Protein AF-A0A229NUJ9-F1 (afdb_monomer)

Organism: NCBI:txid1619309

Nearest PDB structures (foldseek):
  8a40-assembly1_U  TM=3.320E-01  e=8.844E+00  Homo sapiens

Solvent-accessible surface area (backbone atoms only — not comparable to full-atom values): 6313 Å² total; per-residue (Å²): 135,87,76,79,80,82,76,55,68,68,59,55,53,53,50,51,52,51,52,54,55,53,72,74,47,79,64,95,76,70,68,78,71,66,74,67,56,78,74,64,99,76,83,60,66,74,53,45,72,87,54,64,67,76,43,76,48,92,59,48,64,28,33,34,32,68,53,64,79,91,83,50,83,47,78,47,77,44,60,59,87,77,40,90,86,83,53,86,87,86,84,90,132

pLDDT: mean 82.12, std 14.01, range [42.88, 96.69]

Mean predicted aligned error: 13.71 Å

Secondary structure (DSSP, 8-state):
--------HHHHHHHHHHHHHHHTSPPTT-----------SSS-GGGGTTSPEEEE-SSSEEEEEEEE-SS-EEEEEEESS--TTT-------

Foldseek 3Di:
DDDDDPDDPVVVVVVVVVVVVVVVDDPPPPPPPVVQQPDDPPPDCVSCPPWDFPDADPDQQGTWTWDDPVPDIDIDTDGHPDDPVPDDDDDDD

Structure (mmCIF, N/CA/C/O backbone):
data_AF-A0A229NUJ9-F1
#
_entry.id   AF-A0A229NUJ9-F1
#
loop_
_atom_site.group_PDB
_atom_site.id
_atom_site.type_symbol
_atom_site.label_atom_id
_atom_site.label_alt_id
_atom_site.label_comp_id
_atom_site.label_asym_id
_atom_site.label_entity_id
_atom_site.label_seq_id
_atom_site.pdbx_PDB_ins_code
_atom_site.Cartn_x
_atom_site.Cartn_y
_atom_site.Cartn_z
_atom_site.occupancy
_atom_site.B_iso_or_equiv
_atom_site.auth_seq_id
_atom_site.auth_comp_id
_atom_site.auth_asym_id
_atom_site.auth_atom_id
_atom_site.pdbx_PDB_model_num
ATOM 1 N N . MET A 1 1 ? -45.199 25.341 45.260 1.00 42.88 1 MET A N 1
ATOM 2 C CA . MET A 1 1 ? -44.059 26.233 45.563 1.00 42.88 1 MET A CA 1
ATOM 3 C C . MET A 1 1 ? -43.229 26.359 44.289 1.00 42.88 1 MET A C 1
ATOM 5 O O . MET A 1 1 ? -42.375 25.520 44.051 1.00 42.88 1 MET A O 1
ATOM 9 N N . ASN A 1 2 ? -43.532 27.333 43.424 1.00 46.72 2 ASN A N 1
ATOM 10 C CA . ASN A 1 2 ? -42.772 27.553 42.187 1.00 46.72 2 ASN A CA 1
ATOM 11 C C . ASN A 1 2 ? -41.646 28.544 42.478 1.00 46.72 2 ASN A C 1
ATOM 13 O O . ASN A 1 2 ? -41.857 29.754 42.462 1.00 46.72 2 ASN A O 1
ATOM 17 N N . GLY A 1 3 ? -40.459 28.030 42.796 1.00 52.53 3 GLY A N 1
ATOM 18 C CA . GLY A 1 3 ? -39.264 28.860 42.884 1.00 52.53 3 GLY A CA 1
ATOM 19 C C . GLY A 1 3 ? -38.875 29.337 41.487 1.00 52.53 3 GLY A C 1
ATOM 20 O O . GLY A 1 3 ? -38.447 28.532 40.664 1.00 52.53 3 GLY A O 1
ATOM 21 N N . SER A 1 4 ? -39.024 30.632 41.200 1.00 59.81 4 SER A N 1
ATOM 22 C CA . SER A 1 4 ? -38.415 31.234 40.011 1.00 59.81 4 SER A CA 1
ATOM 23 C C . SER A 1 4 ? -36.900 31.073 40.100 1.00 59.81 4 SER A C 1
ATOM 25 O O . SER A 1 4 ? -36.247 31.721 40.919 1.00 59.81 4 SER A O 1
ATOM 27 N N . VAL A 1 5 ? -36.334 30.221 39.247 1.00 68.56 5 VAL A N 1
ATOM 28 C CA . VAL A 1 5 ? -34.884 30.111 39.078 1.00 68.56 5 VAL A CA 1
ATOM 29 C C . VAL A 1 5 ? -34.384 31.435 38.497 1.00 68.56 5 VAL A C 1
ATOM 31 O O . VAL A 1 5 ? -34.634 31.755 37.336 1.00 68.56 5 VAL A O 1
ATOM 34 N N . LYS A 1 6 ? -33.698 32.243 39.311 1.00 70.94 6 LYS A N 1
ATOM 35 C CA . LYS A 1 6 ? -33.012 33.453 38.840 1.00 70.94 6 LYS A CA 1
ATOM 36 C C . LYS A 1 6 ? -31.717 33.033 38.149 1.00 70.94 6 LYS A C 1
ATOM 38 O O . LYS A 1 6 ? -30.686 32.878 38.796 1.00 70.94 6 LYS A O 1
ATOM 43 N N . VAL A 1 7 ? -31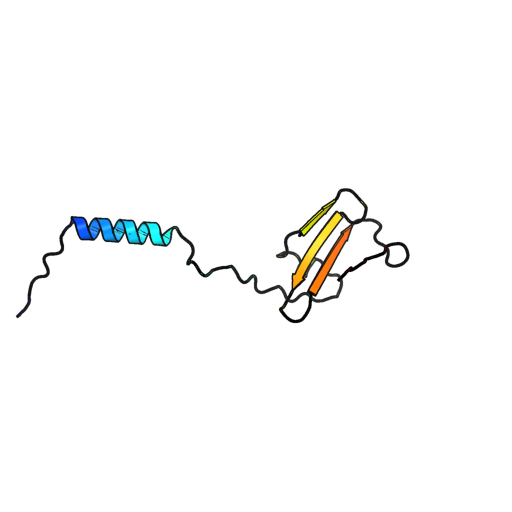.775 32.812 36.839 1.00 69.88 7 VAL A N 1
ATOM 44 C CA . VAL A 1 7 ? -30.590 32.449 36.053 1.00 69.88 7 VAL A CA 1
ATOM 45 C C . VAL A 1 7 ? -29.720 33.694 35.861 1.00 69.88 7 VAL A C 1
ATOM 47 O O . VAL A 1 7 ? -30.165 34.701 35.310 1.00 69.88 7 VAL A O 1
ATOM 50 N N . ASN A 1 8 ? -28.479 33.654 36.344 1.00 82.00 8 ASN A N 1
ATOM 51 C CA . ASN A 1 8 ? -27.536 34.757 36.183 1.00 82.00 8 ASN A CA 1
ATOM 52 C C . ASN A 1 8 ? -27.095 34.849 34.711 1.00 82.00 8 ASN A C 1
ATOM 54 O O . ASN A 1 8 ? -26.574 33.882 34.156 1.00 82.00 8 ASN A O 1
ATOM 58 N N . LYS A 1 9 ? -27.268 36.025 34.091 1.00 78.06 9 LYS A N 1
ATOM 59 C CA . LYS A 1 9 ? -26.897 36.283 32.688 1.00 78.06 9 LYS A CA 1
ATOM 60 C C . LYS A 1 9 ? -25.448 35.893 32.381 1.00 78.06 9 LYS A C 1
ATOM 62 O O . LYS A 1 9 ? -25.182 35.379 31.301 1.00 78.06 9 LYS A O 1
ATOM 67 N N . LEU A 1 10 ? -24.534 36.066 33.338 1.00 79.06 10 LEU A N 1
ATOM 68 C CA . LEU A 1 10 ? -23.130 35.683 33.175 1.00 79.06 10 LEU A CA 1
ATOM 69 C C . LEU A 1 10 ? -22.948 34.161 33.031 1.00 79.06 10 LEU A C 1
ATOM 71 O O . LEU A 1 10 ? -22.153 33.717 32.209 1.00 79.06 10 LEU A O 1
ATOM 75 N N . PHE A 1 11 ? -23.724 33.361 33.768 1.00 81.62 11 PHE A N 1
ATOM 76 C CA . PHE A 1 11 ? -23.695 31.899 33.654 1.00 81.62 11 PHE A CA 1
ATOM 77 C C . PHE A 1 11 ? -24.246 31.419 32.309 1.00 81.62 11 PHE A C 1
ATOM 79 O O . PHE A 1 11 ? -23.720 30.465 31.743 1.00 81.62 11 PHE A O 1
ATOM 86 N N . ILE A 1 12 ? -25.263 32.101 31.773 1.00 84.69 12 ILE A N 1
ATOM 87 C CA . ILE A 1 12 ? -25.818 31.786 30.449 1.00 84.69 12 ILE A CA 1
ATOM 88 C C . ILE A 1 12 ? -24.763 32.027 29.365 1.00 84.69 12 ILE A C 1
ATOM 90 O O . ILE A 1 12 ? -24.537 31.161 28.526 1.00 84.69 12 ILE A O 1
ATOM 94 N N . VAL A 1 13 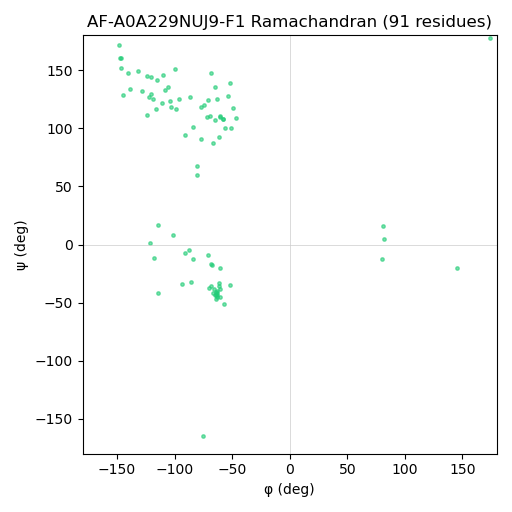? -24.080 33.174 29.403 1.00 86.31 13 VAL A N 1
ATOM 95 C CA . VAL A 1 13 ? -23.042 33.509 28.414 1.00 86.31 13 VAL A CA 1
ATOM 96 C C . VAL A 1 13 ? -21.870 32.531 28.486 1.00 86.31 13 VAL A C 1
ATOM 98 O O . VAL A 1 13 ? -21.418 32.047 27.451 1.00 86.31 13 VAL A O 1
ATOM 101 N N . LEU A 1 14 ? -21.414 32.180 29.690 1.00 86.81 14 LEU A N 1
ATOM 102 C CA . LEU A 1 14 ? -20.318 31.227 29.865 1.00 86.81 14 LEU A CA 1
ATOM 103 C C . LEU A 1 14 ? -20.681 29.832 29.333 1.00 86.81 14 LEU A C 1
ATOM 105 O O . LEU A 1 14 ? -19.866 29.192 28.672 1.00 86.81 14 LEU A O 1
ATOM 109 N N . PHE A 1 15 ? -21.919 29.386 29.568 1.00 88.38 15 PHE A N 1
ATOM 110 C CA . PHE A 1 15 ? -22.419 28.114 29.051 1.00 88.38 15 PHE A CA 1
ATOM 111 C C . PHE A 1 15 ? -22.492 28.100 27.517 1.00 88.38 15 PHE A C 1
ATOM 113 O O . PHE A 1 15 ? -22.096 27.118 26.895 1.00 88.38 15 PHE A O 1
ATOM 120 N N . LEU A 1 16 ? -22.935 29.199 26.897 1.00 89.62 16 LEU A N 1
ATOM 121 C CA . LEU A 1 16 ? -22.995 29.320 25.437 1.00 89.62 16 LEU A CA 1
ATOM 122 C C . LEU A 1 16 ? -21.603 29.325 24.793 1.00 89.62 16 LEU A C 1
ATOM 124 O O . LEU A 1 16 ? -21.402 28.655 23.783 1.00 89.62 16 LEU A O 1
ATOM 128 N N . ILE A 1 17 ? -20.633 30.026 25.389 1.00 88.44 17 ILE A N 1
ATOM 129 C CA . ILE A 1 17 ? -19.242 30.018 24.910 1.00 88.44 17 ILE A CA 1
ATOM 130 C C . ILE A 1 17 ? -18.659 28.609 25.028 1.00 88.44 17 ILE A C 1
ATOM 132 O O . ILE A 1 17 ? -18.065 28.11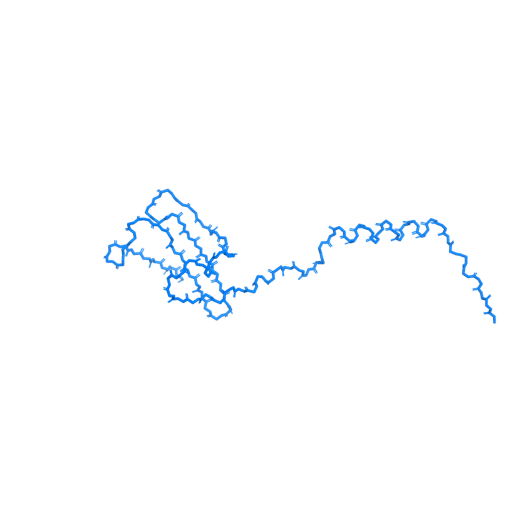8 24.073 1.00 88.44 17 ILE A O 1
ATOM 136 N N . LEU A 1 18 ? -18.868 27.931 26.159 1.00 86.69 18 LEU A N 1
ATOM 137 C CA . LEU A 1 18 ? -18.390 26.565 26.351 1.00 86.69 18 LEU A CA 1
ATOM 138 C C . LEU A 1 18 ? -19.003 25.602 25.323 1.00 86.69 18 LEU A C 1
ATOM 140 O O . LEU A 1 18 ? -18.277 24.824 24.714 1.00 86.69 18 LEU A O 1
ATOM 144 N N . ALA A 1 19 ? -20.312 25.690 25.078 1.00 84.69 19 ALA A N 1
ATOM 145 C CA . ALA A 1 19 ? -20.994 24.868 24.080 1.00 84.69 19 ALA A CA 1
ATOM 146 C C . ALA A 1 19 ? -20.484 25.135 22.651 1.00 84.69 19 ALA A C 1
ATOM 148 O O . ALA A 1 19 ? -20.252 24.193 21.895 1.00 84.69 19 ALA A O 1
ATOM 149 N N . MET A 1 20 ? -20.248 26.404 22.297 1.00 87.31 20 MET A N 1
ATOM 150 C CA . MET A 1 20 ? -19.684 26.781 20.998 1.00 87.31 20 MET A CA 1
ATOM 151 C C . MET A 1 20 ? -18.257 26.249 20.836 1.00 87.31 20 MET A C 1
ATOM 153 O O . MET A 1 20 ? -17.927 25.680 19.802 1.00 87.31 20 MET A O 1
ATOM 157 N N . VAL A 1 21 ? -17.425 26.359 21.871 1.00 81.94 21 VAL A N 1
ATOM 158 C CA . VAL A 1 21 ? -16.048 25.851 21.859 1.00 81.94 21 VAL A CA 1
ATOM 159 C C . VAL A 1 21 ? -16.035 24.326 21.727 1.00 81.94 21 VAL A C 1
ATOM 161 O O . VAL A 1 21 ? -15.304 23.804 20.896 1.00 81.94 21 VAL A O 1
ATOM 164 N N . VAL A 1 22 ? -16.900 23.609 22.452 1.00 76.56 22 VAL A N 1
ATOM 165 C CA . VAL A 1 22 ? -17.035 22.145 22.334 1.00 76.56 22 VAL A CA 1
ATOM 166 C C . VAL A 1 22 ? -17.481 21.723 20.929 1.00 76.56 22 VAL A C 1
ATOM 168 O O . VAL A 1 22 ? -16.979 20.726 20.426 1.00 76.56 22 VAL A O 1
ATOM 171 N N . SER A 1 23 ? -18.345 22.493 20.253 1.00 72.94 23 SER A N 1
ATOM 172 C CA . SER A 1 23 ? -18.751 22.191 18.867 1.00 72.94 23 SER A CA 1
ATOM 173 C C . SER A 1 23 ? -17.646 22.367 17.818 1.00 72.94 23 SER A C 1
ATOM 175 O O . SER A 1 23 ? -17.777 21.845 16.714 1.00 72.94 23 SER A O 1
ATOM 177 N N . LEU A 1 24 ? -16.562 23.081 18.146 1.00 75.50 24 LEU A N 1
ATOM 178 C CA . LEU A 1 24 ? -15.408 23.249 17.256 1.00 75.50 24 LEU A CA 1
ATOM 179 C C . LEU A 1 24 ? -14.418 22.082 17.343 1.00 75.50 24 LEU A C 1
ATOM 181 O O . LEU A 1 24 ? -13.536 21.966 16.493 1.00 75.50 24 LEU A O 1
ATOM 185 N N . PHE A 1 25 ? -14.550 21.218 18.349 1.00 71.88 25 PHE A N 1
ATOM 186 C CA . PHE A 1 25 ? -13.717 20.036 18.494 1.00 71.88 25 PHE A CA 1
ATOM 187 C C . PHE A 1 25 ? -14.511 18.802 18.078 1.00 71.88 25 PHE A C 1
ATOM 189 O O . PHE A 1 25 ? -15.568 18.507 18.635 1.00 71.88 25 PHE A O 1
ATOM 196 N N . SER A 1 26 ? -13.988 18.050 17.108 1.00 65.94 26 SER A N 1
ATOM 197 C CA . SER A 1 26 ? -14.488 16.705 16.822 1.00 65.94 26 SER A CA 1
ATOM 198 C C . SER A 1 26 ? -14.507 15.887 18.122 1.00 65.94 26 SER A C 1
ATOM 200 O O . SER A 1 26 ? -13.565 16.006 18.914 1.00 65.94 26 SER A O 1
ATOM 202 N N . PRO A 1 27 ? -15.546 15.068 18.376 1.00 70.81 27 PRO A N 1
ATOM 203 C CA . PRO A 1 27 ? -15.631 14.288 19.604 1.00 70.81 27 PRO A CA 1
ATOM 204 C C . PRO A 1 27 ? -14.354 13.464 19.778 1.00 70.81 27 PRO A C 1
ATOM 206 O O . PRO A 1 27 ? -13.937 12.750 18.864 1.00 70.81 27 PRO A O 1
ATOM 209 N N . ILE A 1 28 ? -13.729 13.593 20.951 1.00 59.38 28 ILE A N 1
ATOM 210 C CA . ILE A 1 28 ? -12.540 12.839 21.365 1.00 59.38 28 ILE A CA 1
ATOM 211 C C . ILE A 1 28 ? -12.948 11.359 21.385 1.00 59.38 28 ILE A C 1
ATOM 213 O O . ILE A 1 28 ? -13.553 10.887 22.340 1.00 59.38 28 ILE A O 1
ATOM 217 N N . GLY A 1 29 ? -12.734 10.658 20.273 1.00 54.81 29 GLY A N 1
ATOM 218 C CA . GLY A 1 29 ? -13.279 9.316 20.039 1.00 54.81 29 GLY A CA 1
ATOM 219 C C . GLY A 1 29 ? -13.652 9.041 18.583 1.00 54.81 29 GLY A C 1
ATOM 220 O O . GLY A 1 29 ? -13.653 7.886 18.171 1.00 54.81 29 GLY A O 1
ATOM 221 N N . ALA A 1 30 ? -13.857 10.077 17.766 1.00 54.31 30 ALA A N 1
ATOM 222 C CA . ALA A 1 30 ? -13.865 9.958 16.312 1.00 54.31 30 ALA A CA 1
ATOM 223 C C . ALA A 1 30 ? -12.423 9.938 15.784 1.00 54.31 30 ALA A C 1
ATOM 225 O O . ALA A 1 30 ? -12.020 10.769 14.972 1.00 54.31 30 ALA A O 1
ATOM 226 N N . LEU A 1 31 ? -11.629 8.957 16.224 1.00 52.31 31 LEU A N 1
ATOM 227 C CA . LEU A 1 31 ? -10.692 8.397 15.264 1.00 52.31 31 LEU A CA 1
ATOM 228 C C . LEU A 1 31 ? -11.605 7.849 14.186 1.00 52.31 31 LEU A C 1
ATOM 230 O O . LEU A 1 31 ? -12.396 6.949 14.462 1.00 52.31 31 LEU A O 1
ATOM 234 N N . TYR A 1 32 ? -11.592 8.469 13.013 1.00 50.44 32 TYR A N 1
ATOM 235 C CA . TYR A 1 32 ? -12.213 7.900 11.835 1.00 50.44 32 TYR A CA 1
ATOM 236 C C . TYR A 1 32 ? -11.649 6.485 11.764 1.00 50.44 32 TYR A C 1
ATOM 238 O O . TYR A 1 32 ? -10.500 6.282 11.371 1.00 50.44 32 TYR A O 1
ATOM 246 N N . LYS A 1 33 ? -12.420 5.496 12.223 1.00 52.34 33 LYS A N 1
ATOM 247 C CA . LYS A 1 33 ? -12.234 4.140 11.766 1.00 52.34 33 LYS A CA 1
ATOM 248 C C . LYS A 1 33 ? -12.641 4.287 10.320 1.00 52.34 33 LYS A C 1
ATOM 250 O O . LYS A 1 33 ? -13.825 4.221 10.012 1.00 52.34 33 LYS A O 1
ATOM 255 N N . ALA A 1 34 ? -11.673 4.653 9.475 1.00 53.31 34 ALA A N 1
ATOM 256 C CA . ALA A 1 34 ? -11.776 4.393 8.063 1.00 53.31 34 ALA A CA 1
ATOM 257 C C . ALA A 1 34 ? -12.218 2.942 8.046 1.00 53.31 34 ALA A C 1
ATOM 259 O O . ALA A 1 34 ? -11.510 2.076 8.570 1.00 53.31 34 ALA A O 1
ATOM 260 N N . GLU A 1 35 ? -13.474 2.726 7.672 1.00 50.69 35 GLU A N 1
ATOM 261 C CA . GLU A 1 35 ? -13.992 1.399 7.441 1.00 50.69 35 GLU A CA 1
ATOM 262 C C . GLU A 1 35 ? -13.027 0.877 6.399 1.00 50.69 35 GLU A C 1
ATOM 264 O O . GLU A 1 35 ? -12.991 1.416 5.293 1.00 50.69 35 GLU A O 1
ATOM 269 N N . ALA A 1 36 ? -12.064 0.064 6.852 1.00 56.34 36 ALA A N 1
ATOM 270 C CA . ALA A 1 36 ? -10.913 -0.282 6.049 1.00 56.34 36 ALA A CA 1
ATOM 271 C C . ALA A 1 36 ? -11.532 -0.899 4.813 1.00 56.34 36 ALA A C 1
ATOM 273 O O . ALA A 1 36 ? -12.181 -1.939 4.937 1.00 56.34 36 ALA A O 1
ATOM 274 N N . ALA A 1 37 ? -11.470 -0.178 3.687 1.00 58.97 37 ALA A N 1
ATOM 275 C CA . ALA A 1 37 ? -12.027 -0.660 2.442 1.00 58.97 37 ALA A CA 1
ATOM 276 C C . ALA A 1 37 ? -11.466 -2.067 2.309 1.00 58.97 37 ALA A C 1
ATOM 278 O O . ALA A 1 37 ? -10.248 -2.233 2.416 1.00 58.97 37 ALA A O 1
ATOM 279 N N . ALA A 1 38 ? -12.355 -3.064 2.298 1.00 79.94 38 ALA A N 1
ATOM 280 C CA . ALA A 1 38 ? -11.937 -4.445 2.437 1.00 79.94 38 ALA A CA 1
ATOM 281 C C . ALA A 1 38 ? -10.961 -4.719 1.296 1.00 79.94 38 ALA A C 1
ATOM 283 O O . ALA A 1 38 ? -11.356 -4.707 0.131 1.00 79.94 38 ALA A O 1
ATOM 284 N N . ILE A 1 39 ? -9.678 -4.851 1.632 1.00 90.69 39 ILE A N 1
ATOM 285 C CA . ILE A 1 39 ? -8.637 -4.961 0.624 1.00 90.69 39 ILE A CA 1
ATOM 286 C C . ILE A 1 39 ? -8.791 -6.336 -0.002 1.00 90.69 39 ILE A C 1
ATOM 288 O O . ILE A 1 39 ? -8.511 -7.354 0.633 1.00 90.69 39 ILE A O 1
ATOM 292 N N . THR A 1 40 ? -9.231 -6.368 -1.256 1.00 90.88 40 THR A N 1
ATOM 293 C CA . THR A 1 40 ? -9.223 -7.600 -2.034 1.00 90.88 40 THR A CA 1
ATOM 294 C C . THR A 1 40 ? -7.854 -7.719 -2.697 1.00 90.88 40 THR A C 1
ATOM 296 O O . THR A 1 40 ? -7.380 -6.796 -3.355 1.00 90.88 40 THR A O 1
ATOM 299 N N . VAL A 1 41 ? -7.170 -8.853 -2.523 1.00 88.12 41 VAL A N 1
ATOM 300 C CA . VAL A 1 41 ? -5.847 -9.083 -3.133 1.00 88.12 41 V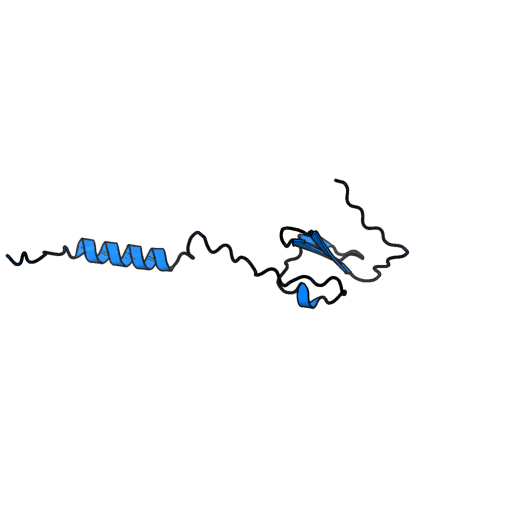AL A CA 1
ATOM 301 C C . VAL A 1 41 ? -6.021 -9.509 -4.597 1.00 88.12 41 VAL A C 1
ATOM 303 O O . VAL A 1 41 ? -5.772 -10.652 -4.965 1.00 88.12 41 VAL A O 1
ATOM 306 N N . ASP A 1 42 ? -6.499 -8.586 -5.432 1.00 87.69 42 ASP A N 1
ATOM 307 C CA . ASP A 1 42 ? -6.741 -8.791 -6.870 1.00 87.69 42 ASP A CA 1
ATOM 308 C C . ASP A 1 42 ? -5.955 -7.817 -7.770 1.00 87.69 42 ASP A C 1
ATOM 310 O O . ASP 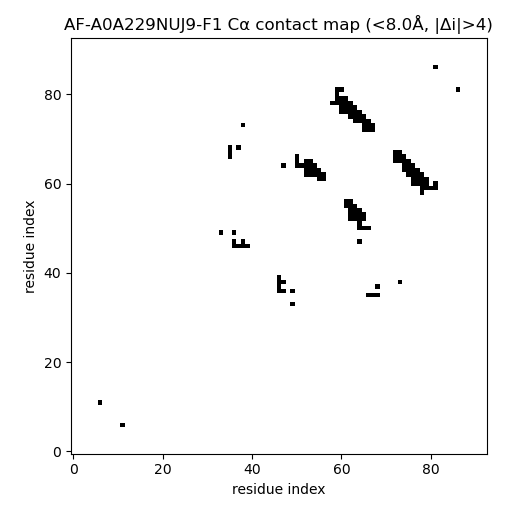A 1 42 ? -6.067 -7.857 -8.996 1.00 87.69 42 ASP A O 1
ATOM 314 N N . GLY A 1 43 ? -5.140 -6.948 -7.164 1.00 80.62 43 GLY A N 1
ATOM 315 C CA . GLY A 1 43 ? -4.321 -5.956 -7.860 1.00 80.62 43 GLY A CA 1
ATOM 316 C C . GLY A 1 43 ? -5.061 -4.674 -8.255 1.00 80.62 43 GLY A C 1
ATOM 317 O O . GLY A 1 43 ? -4.463 -3.818 -8.910 1.00 80.62 43 GLY A O 1
ATOM 318 N N . LYS A 1 44 ? -6.331 -4.488 -7.871 1.00 88.50 44 LYS A N 1
ATOM 319 C CA . LYS A 1 44 ? -7.052 -3.237 -8.135 1.00 88.50 44 LYS A CA 1
ATOM 320 C C . LYS A 1 44 ? -6.625 -2.136 -7.168 1.00 88.50 44 LYS A C 1
ATOM 322 O O . LYS A 1 44 ? -6.869 -2.189 -5.968 1.00 88.50 44 LYS A O 1
ATOM 327 N N . ALA A 1 45 ? -6.066 -1.056 -7.711 1.00 88.69 45 ALA A N 1
ATOM 328 C CA . ALA A 1 45 ? -5.642 0.103 -6.920 1.00 88.69 45 ALA A CA 1
ATOM 329 C C . ALA A 1 45 ? -6.807 0.886 -6.274 1.00 88.69 45 ALA A C 1
ATOM 331 O O . ALA A 1 45 ? -6.584 1.660 -5.344 1.00 88.69 45 ALA A O 1
ATOM 332 N N . ALA A 1 46 ? -8.046 0.700 -6.749 1.00 90.56 46 ALA A N 1
ATOM 333 C CA . ALA A 1 46 ? -9.221 1.416 -6.243 1.00 90.56 46 ALA A CA 1
ATOM 334 C C . ALA A 1 46 ? -9.473 1.156 -4.746 1.00 90.56 46 ALA A C 1
ATOM 336 O O . ALA A 1 46 ? -9.776 2.097 -4.004 1.00 90.56 46 ALA A O 1
ATOM 337 N N . ASP A 1 47 ? -9.246 -0.081 -4.300 1.00 91.69 47 ASP A N 1
ATOM 338 C CA . ASP A 1 47 ? -9.391 -0.518 -2.906 1.00 91.69 47 ASP A CA 1
ATOM 339 C C . ASP A 1 47 ? -8.445 0.249 -1.959 1.00 91.69 47 ASP A C 1
ATOM 341 O O . ASP A 1 47 ? -8.692 0.369 -0.762 1.00 91.69 47 ASP A O 1
ATOM 345 N N . TRP A 1 48 ? -7.383 0.849 -2.504 1.00 92.50 48 TRP A N 1
ATOM 346 C CA . TRP A 1 48 ? -6.328 1.553 -1.773 1.00 92.50 48 TRP A CA 1
ATOM 347 C C . TRP A 1 48 ? -6.460 3.080 -1.807 1.00 92.50 48 TRP A C 1
ATOM 349 O O . TRP A 1 48 ? -5.545 3.791 -1.375 1.00 92.50 48 TRP A O 1
ATOM 359 N N . SER A 1 49 ? -7.567 3.608 -2.336 1.00 90.81 49 SER A N 1
ATOM 360 C CA . SER A 1 49 ? -7.806 5.055 -2.475 1.00 90.81 49 SER A CA 1
ATOM 361 C C . SER A 1 49 ? -7.836 5.799 -1.133 1.00 90.81 49 SER A C 1
ATOM 363 O O . SER A 1 49 ? -7.365 6.931 -1.058 1.00 90.81 49 SER A O 1
ATOM 365 N N . GLY A 1 50 ? -8.325 5.154 -0.069 1.00 89.06 50 GLY A N 1
ATOM 366 C CA . GLY A 1 50 ? -8.346 5.702 1.294 1.00 89.06 50 GLY A CA 1
ATOM 367 C C . GLY A 1 50 ? -7.078 5.446 2.118 1.00 89.06 50 GLY A C 1
ATOM 368 O O . GLY A 1 50 ? -6.981 5.926 3.245 1.00 89.06 50 GLY A O 1
ATOM 369 N N . VAL A 1 51 ? -6.113 4.683 1.590 1.00 91.81 51 VAL A N 1
ATOM 370 C CA . VAL A 1 51 ? -4.877 4.329 2.302 1.00 91.81 51 VAL A CA 1
ATOM 371 C C . VAL A 1 51 ? -3.753 5.256 1.850 1.00 91.81 51 VAL A C 1
ATOM 373 O O . VAL A 1 51 ? -3.337 5.241 0.687 1.00 91.81 51 VAL A O 1
ATOM 376 N N . ASN A 1 52 ? -3.239 6.054 2.785 1.00 92.75 52 ASN A N 1
ATOM 377 C CA . ASN A 1 52 ? -2.096 6.925 2.535 1.00 92.75 52 ASN A CA 1
ATOM 378 C C . ASN A 1 52 ? -0.817 6.107 2.319 1.00 92.75 52 ASN A C 1
ATOM 380 O O . ASN A 1 52 ? -0.618 5.055 2.929 1.00 92.75 52 ASN A O 1
ATOM 384 N N . SER A 1 53 ? 0.077 6.620 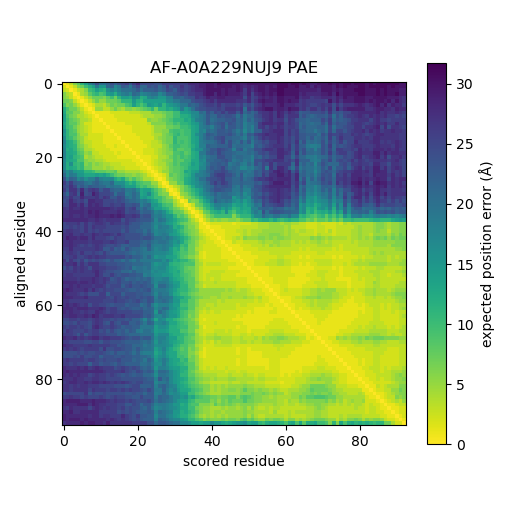1.475 1.00 95.38 53 SER A N 1
ATOM 385 C CA . SER A 1 53 ? 1.414 6.049 1.320 1.00 95.38 53 SER A CA 1
ATOM 386 C C . SER A 1 53 ? 2.182 6.153 2.635 1.00 95.38 53 SER A C 1
ATOM 388 O O . SER A 1 53 ? 2.348 7.243 3.177 1.00 95.38 53 SER A O 1
ATOM 390 N N . LEU A 1 54 ? 2.672 5.013 3.119 1.00 95.62 54 LEU A N 1
ATOM 391 C CA . LEU A 1 54 ? 3.598 4.928 4.245 1.00 95.62 54 LEU A CA 1
ATOM 392 C C . LEU A 1 54 ? 4.976 5.473 3.853 1.00 95.62 54 LEU A C 1
ATOM 394 O O . LEU A 1 54 ? 5.647 6.117 4.654 1.00 95.62 54 LEU A O 1
ATOM 398 N N . SER A 1 55 ? 5.400 5.210 2.616 1.00 95.69 55 SER A N 1
ATOM 399 C CA . SER A 1 55 ? 6.668 5.690 2.071 1.00 95.69 55 SER A CA 1
ATOM 400 C C . SER A 1 55 ? 6.547 5.968 0.577 1.00 95.69 55 SER A C 1
ATOM 402 O O . SER A 1 55 ? 5.739 5.345 -0.120 1.00 95.69 55 SER A O 1
ATOM 404 N N . THR A 1 56 ? 7.358 6.903 0.090 1.00 96.69 56 THR A N 1
ATOM 405 C CA . THR A 1 56 ? 7.504 7.225 -1.329 1.00 96.69 56 THR A CA 1
ATOM 406 C C . THR A 1 56 ? 8.979 7.298 -1.712 1.00 96.69 56 THR A C 1
ATOM 408 O O . THR A 1 56 ? 9.839 7.629 -0.897 1.00 96.69 56 THR A O 1
ATOM 411 N N . ASN A 1 57 ? 9.281 6.960 -2.962 1.00 93.94 57 ASN A N 1
ATOM 412 C CA . ASN A 1 57 ? 10.631 6.960 -3.521 1.00 93.94 57 ASN A CA 1
ATOM 413 C C . ASN A 1 57 ? 10.568 7.344 -5.014 1.00 93.94 57 ASN A C 1
ATOM 415 O O . ASN A 1 57 ? 9.519 7.267 -5.652 1.00 93.94 57 ASN A O 1
ATOM 419 N N . THR A 1 58 ? 11.691 7.774 -5.581 1.00 95.00 58 THR A N 1
ATOM 420 C CA . THR A 1 58 ? 11.866 8.080 -7.006 1.00 95.00 58 THR A CA 1
ATOM 421 C C . THR A 1 58 ? 12.350 6.884 -7.839 1.00 95.00 58 THR A C 1
ATOM 423 O O . THR A 1 58 ? 12.393 6.986 -9.064 1.00 95.00 58 THR A O 1
ATOM 426 N N . GLY A 1 59 ? 12.700 5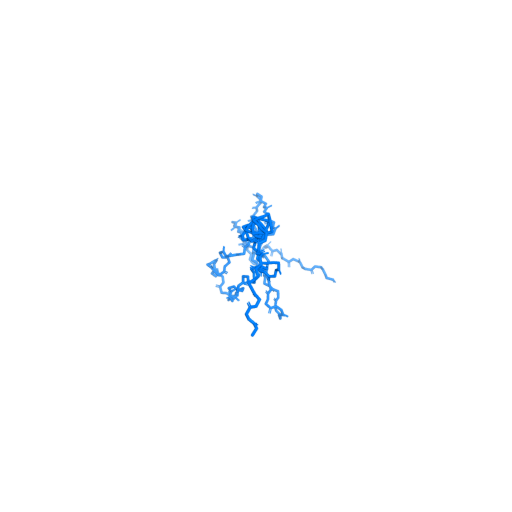.756 -7.207 1.00 91.62 59 GLY A N 1
ATOM 427 C CA . GLY A 1 59 ? 13.084 4.506 -7.877 1.00 91.62 59 GLY A CA 1
ATOM 428 C C . GLY A 1 59 ? 11.915 3.704 -8.481 1.00 91.62 59 GLY A C 1
ATOM 429 O O . GLY A 1 59 ? 10.802 4.201 -8.646 1.00 91.62 59 GLY A O 1
ATOM 430 N N . THR A 1 60 ? 12.173 2.430 -8.808 1.00 92.25 60 THR A N 1
ATOM 431 C CA . THR A 1 60 ? 11.198 1.494 -9.412 1.00 92.25 60 THR A CA 1
ATOM 432 C C . THR A 1 60 ? 9.944 1.328 -8.554 1.00 92.25 60 THR A C 1
ATOM 434 O O . THR A 1 60 ? 8.838 1.484 -9.066 1.00 92.25 60 THR A O 1
ATOM 437 N N . ALA A 1 61 ? 10.111 1.039 -7.259 1.00 93.25 61 ALA A N 1
ATOM 438 C CA . ALA A 1 61 ? 9.039 1.020 -6.266 1.00 93.25 61 ALA A CA 1
ATOM 439 C C . ALA A 1 61 ? 8.805 2.449 -5.763 1.00 93.25 61 ALA A C 1
ATOM 441 O O . ALA A 1 61 ? 9.587 2.969 -4.969 1.00 93.25 61 ALA A O 1
ATOM 442 N N . LYS A 1 62 ? 7.760 3.099 -6.273 1.00 95.44 62 LYS A N 1
ATOM 443 C CA . LYS A 1 62 ? 7.484 4.526 -6.065 1.00 95.44 62 LYS A CA 1
ATOM 444 C C . LYS A 1 62 ? 6.704 4.804 -4.790 1.00 95.44 62 LYS A C 1
ATOM 446 O O . LYS A 1 62 ? 6.894 5.858 -4.187 1.00 95.44 62 LYS A O 1
ATOM 451 N N . SER A 1 63 ? 5.829 3.891 -4.383 1.00 95.31 63 SER A N 1
ATOM 452 C CA . SER A 1 63 ? 5.056 4.007 -3.147 1.00 95.31 63 SER A CA 1
ATOM 453 C C . SER A 1 63 ? 4.931 2.661 -2.446 1.00 95.31 63 SER A C 1
ATOM 455 O O . SER A 1 63 ? 4.853 1.613 -3.087 1.00 95.31 63 SER A O 1
ATOM 457 N N . LEU A 1 64 ? 4.887 2.719 -1.116 1.00 94.81 64 LEU A N 1
ATOM 458 C CA . LEU A 1 64 ? 4.461 1.627 -0.250 1.00 94.81 64 LEU A CA 1
ATOM 459 C C . LEU A 1 64 ? 3.241 2.097 0.540 1.00 94.81 64 LEU A C 1
ATOM 461 O O . LEU A 1 64 ? 3.309 3.114 1.232 1.00 94.81 64 LEU A O 1
ATOM 465 N N . LYS A 1 65 ? 2.147 1.345 0.466 1.00 94.62 65 LYS A N 1
ATOM 466 C CA . LYS A 1 65 ? 0.947 1.508 1.292 1.00 94.62 65 LYS A CA 1
ATOM 467 C C . LYS A 1 65 ? 0.766 0.275 2.166 1.00 94.62 65 LYS A C 1
ATOM 469 O O . LYS A 1 65 ? 1.011 -0.844 1.716 1.00 94.62 65 LYS A O 1
ATOM 474 N N . VAL A 1 66 ? 0.329 0.489 3.405 1.00 93.38 66 VAL A N 1
ATOM 475 C CA . VAL A 1 66 ? 0.135 -0.579 4.392 1.00 93.38 66 VAL A CA 1
ATOM 476 C C . VAL A 1 66 ? -1.158 -0.331 5.157 1.00 93.38 66 VAL A C 1
ATOM 478 O O . VAL A 1 66 ? -1.412 0.787 5.602 1.00 93.38 66 VAL A O 1
ATOM 481 N N . THR A 1 67 ? -1.970 -1.372 5.316 1.00 93.69 67 THR A N 1
ATOM 482 C CA . THR A 1 67 ? -3.163 -1.366 6.174 1.00 93.69 67 THR A CA 1
ATOM 483 C C . THR A 1 67 ? -3.396 -2.760 6.762 1.00 93.69 67 THR A C 1
ATOM 485 O O . THR A 1 67 ? -2.711 -3.714 6.397 1.00 93.69 67 THR A O 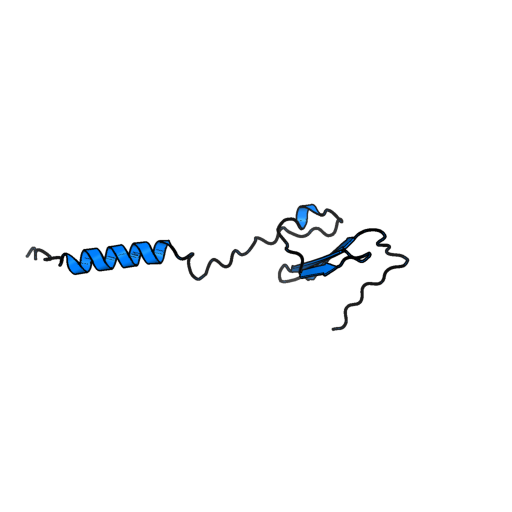1
ATOM 488 N N . ASN A 1 68 ? -4.333 -2.897 7.695 1.00 92.12 68 ASN A N 1
ATOM 489 C CA . ASN A 1 68 ? -4.718 -4.179 8.282 1.00 92.12 68 ASN A CA 1
ATOM 490 C C . ASN A 1 68 ? -6.211 -4.195 8.640 1.00 92.12 68 ASN A C 1
ATOM 492 O O . ASN A 1 68 ? -6.826 -3.140 8.794 1.00 92.12 68 ASN A O 1
ATOM 496 N N . ASP A 1 69 ? -6.774 -5.392 8.798 1.00 89.12 69 ASP A N 1
ATOM 497 C CA . ASP A 1 69 ? -8.161 -5.618 9.243 1.00 89.12 69 ASP A CA 1
ATOM 498 C C . ASP A 1 69 ? -8.243 -6.320 10.616 1.00 89.12 69 ASP A C 1
ATOM 500 O O . ASP A 1 69 ? -9.276 -6.876 10.988 1.00 89.12 69 ASP A O 1
ATOM 504 N N . GLY A 1 70 ? -7.141 -6.316 11.375 1.00 85.94 70 GLY A N 1
ATOM 505 C CA . GLY A 1 70 ? -6.996 -7.043 12.640 1.00 85.94 70 GLY A CA 1
ATOM 506 C C . GLY A 1 70 ? -6.687 -8.540 12.501 1.00 85.94 70 GLY A C 1
ATOM 507 O O . GLY A 1 70 ? -6.293 -9.152 13.490 1.00 85.94 70 GLY A O 1
ATOM 508 N N . THR A 1 71 ? -6.814 -9.122 11.303 1.00 90.00 71 THR A N 1
ATOM 509 C CA . THR A 1 71 ? -6.442 -10.520 11.009 1.00 90.00 71 THR A CA 1
ATOM 510 C C . THR A 1 71 ? -5.279 -10.598 10.023 1.00 90.00 71 THR A C 1
ATOM 512 O O . THR A 1 71 ? -4.359 -11.390 10.205 1.00 90.00 71 THR A O 1
ATOM 515 N N . ASN A 1 72 ? -5.298 -9.753 8.995 1.00 91.12 72 ASN A N 1
ATOM 516 C CA . ASN A 1 72 ? -4.340 -9.744 7.901 1.00 91.12 72 ASN A CA 1
ATOM 517 C C . ASN A 1 72 ? -3.615 -8.400 7.825 1.00 91.12 72 ASN A C 1
ATOM 519 O O . ASN A 1 72 ? -4.207 -7.338 8.041 1.00 91.12 72 ASN A O 1
ATOM 523 N N . LEU A 1 73 ? -2.334 -8.453 7.458 1.00 91.69 73 LEU A N 1
ATOM 524 C CA . LEU A 1 73 ? -1.558 -7.293 7.037 1.00 91.69 73 LEU A CA 1
ATOM 525 C C . LEU A 1 73 ? -1.570 -7.227 5.507 1.00 91.69 73 LEU A C 1
ATOM 527 O O . LEU A 1 73 ? -1.171 -8.182 4.842 1.00 91.69 73 LEU A O 1
ATOM 531 N N . TYR A 1 74 ? -1.987 -6.092 4.958 1.00 93.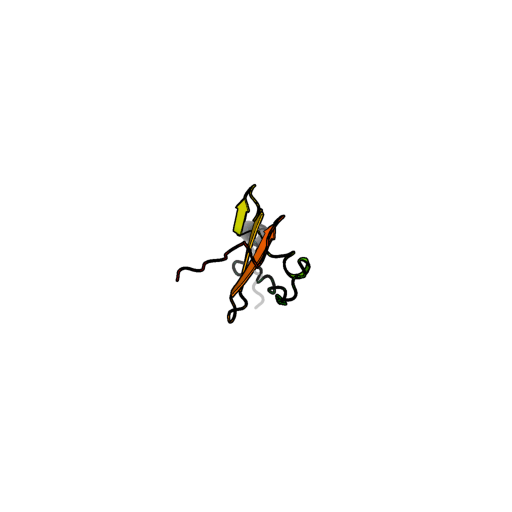12 74 TYR A N 1
ATOM 532 C CA . TYR A 1 74 ? -2.028 -5.852 3.520 1.00 93.12 74 TYR A CA 1
ATOM 533 C C . TYR A 1 74 ? -0.941 -4.861 3.131 1.00 93.12 74 TYR A C 1
ATOM 535 O O . TYR A 1 74 ? -0.803 -3.799 3.745 1.00 93.12 74 TYR A O 1
ATOM 543 N N . LEU A 1 75 ? -0.201 -5.185 2.071 1.00 92.38 75 LEU A N 1
ATOM 544 C CA . LEU A 1 75 ? 0.859 -4.342 1.531 1.00 92.38 75 LEU A CA 1
ATOM 545 C C . LEU A 1 75 ? 0.642 -4.138 0.030 1.00 92.38 75 LEU A C 1
ATOM 547 O O . LEU A 1 75 ? 0.435 -5.104 -0.703 1.00 92.38 75 LEU A O 1
ATOM 551 N N . LEU A 1 76 ? 0.724 -2.887 -0.420 1.00 92.94 76 LEU A N 1
ATOM 552 C CA . LEU A 1 76 ? 0.725 -2.526 -1.836 1.00 92.94 76 LEU A CA 1
ATOM 553 C C . LEU A 1 76 ? 1.989 -1.741 -2.156 1.00 92.94 76 LEU A C 1
ATOM 555 O O . LEU A 1 76 ? 2.275 -0.718 -1.531 1.00 92.94 76 LEU A O 1
ATOM 559 N N . VAL A 1 77 ? 2.708 -2.213 -3.170 1.00 93.00 77 VAL A N 1
ATOM 560 C CA . VAL A 1 77 ? 3.826 -1.499 -3.779 1.00 93.00 77 VAL A CA 1
ATOM 561 C C . VAL A 1 77 ? 3.410 -1.079 -5.179 1.00 93.00 77 VAL A C 1
ATOM 563 O O . VAL A 1 77 ? 3.083 -1.930 -6.006 1.00 93.00 77 VAL A O 1
ATOM 566 N N . GLU A 1 78 ? 3.442 0.222 -5.455 1.00 93.06 78 GLU A N 1
ATOM 567 C CA . GLU A 1 78 ? 3.172 0.758 -6.791 1.00 93.06 78 GLU A CA 1
ATOM 568 C C . GLU A 1 78 ? 4.457 1.314 -7.391 1.00 93.06 78 GLU A C 1
ATOM 570 O O . GLU A 1 78 ? 5.336 1.834 -6.698 1.00 93.06 78 GLU A O 1
ATOM 575 N N . GLY A 1 79 ? 4.596 1.191 -8.705 1.00 93.06 79 GLY A N 1
ATOM 576 C CA . GLY A 1 79 ? 5.863 1.459 -9.354 1.00 93.06 79 GLY A CA 1
ATOM 577 C C . GLY A 1 79 ? 5.861 1.126 -10.833 1.00 93.06 79 GLY A C 1
ATOM 578 O O . GLY A 1 79 ? 4.881 0.636 -11.385 1.00 93.06 79 GLY A O 1
ATOM 579 N N . THR A 1 80 ? 6.985 1.394 -11.482 1.00 92.69 80 THR A N 1
ATOM 580 C CA . THR A 1 80 ? 7.192 1.104 -12.906 1.00 92.69 80 THR A CA 1
ATOM 581 C C . THR A 1 80 ? 8.366 0.157 -13.053 1.00 92.69 80 THR A C 1
ATOM 583 O O . THR A 1 80 ? 9.421 0.445 -12.502 1.00 92.69 80 THR A O 1
ATOM 586 N N . GLY A 1 81 ? 8.202 -0.936 -13.802 1.00 91.19 81 GLY A N 1
ATOM 587 C CA . GLY A 1 81 ? 9.236 -1.972 -13.933 1.00 91.19 81 GLY A CA 1
ATOM 588 C C . GLY A 1 81 ? 9.283 -2.959 -12.762 1.00 91.19 81 GLY A C 1
ATOM 589 O O . GLY A 1 81 ? 10.269 -3.676 -12.613 1.00 91.19 81 GLY A O 1
ATOM 590 N N . LEU A 1 82 ? 8.231 -2.999 -11.935 1.00 90.50 82 LEU A N 1
ATOM 591 C CA . LEU A 1 82 ? 8.060 -4.041 -10.926 1.00 90.50 82 LEU A CA 1
ATOM 592 C C . LEU A 1 82 ? 7.880 -5.393 -11.620 1.00 90.50 82 LEU A C 1
ATOM 594 O O . LEU A 1 82 ? 7.138 -5.510 -12.594 1.00 90.50 82 LEU A O 1
ATOM 598 N N . SER A 1 83 ? 8.567 -6.410 -11.114 1.00 89.12 83 SER A N 1
ATOM 599 C CA . SER A 1 83 ? 8.563 -7.749 -11.695 1.00 89.12 83 SER A CA 1
ATOM 600 C C . SER A 1 83 ? 8.652 -8.783 -10.590 1.00 89.12 83 SER A C 1
ATOM 602 O O . SER A 1 83 ? 9.567 -8.739 -9.773 1.00 89.12 83 SER A O 1
ATOM 604 N N . THR A 1 84 ? 7.752 -9.760 -10.598 1.00 85.06 84 THR A N 1
ATOM 605 C CA . THR A 1 84 ? 7.798 -10.890 -9.659 1.00 85.06 84 THR A CA 1
ATOM 606 C C . THR A 1 84 ? 8.952 -11.855 -9.945 1.00 85.06 84 THR A C 1
ATOM 608 O O . THR A 1 84 ? 9.220 -12.738 -9.139 1.00 85.06 84 THR A O 1
ATOM 611 N N . THR A 1 85 ? 9.651 -11.696 -11.074 1.00 89.12 85 THR A N 1
ATOM 612 C CA . THR A 1 85 ? 10.803 -12.526 -11.457 1.00 89.12 85 THR A CA 1
ATOM 613 C C . THR A 1 85 ? 12.136 -11.915 -11.035 1.00 89.12 85 THR A C 1
ATOM 615 O O . THR A 1 85 ? 13.067 -12.646 -10.718 1.00 89.12 85 THR A O 1
ATOM 618 N N . THR A 1 86 ? 12.252 -10.584 -11.055 1.00 86.44 86 THR A N 1
ATOM 619 C CA . THR A 1 86 ? 13.530 -9.883 -10.822 1.00 86.44 86 THR A CA 1
ATOM 620 C C . THR A 1 86 ? 13.519 -8.972 -9.601 1.00 86.44 86 THR A C 1
ATOM 622 O O . THR A 1 86 ? 14.571 -8.481 -9.204 1.00 86.44 86 THR A O 1
ATOM 625 N N . SER A 1 87 ? 12.346 -8.705 -9.023 1.00 85.81 87 SER A N 1
ATOM 626 C CA . SER A 1 87 ? 12.212 -7.933 -7.787 1.00 85.81 87 SER A CA 1
ATOM 627 C C . SER A 1 87 ? 12.034 -8.874 -6.601 1.00 85.81 87 SER A C 1
ATOM 629 O O . SER A 1 87 ? 11.465 -9.958 -6.727 1.00 85.81 87 SER A O 1
ATOM 631 N N . HIS A 1 88 ? 12.481 -8.430 -5.431 1.00 86.06 88 HIS A N 1
ATOM 632 C CA . HIS A 1 88 ? 12.302 -9.142 -4.174 1.00 86.06 88 HIS A CA 1
ATOM 633 C C . HIS A 1 88 ? 11.601 -8.237 -3.165 1.00 86.06 88 HIS A C 1
ATOM 635 O O . HIS A 1 88 ? 11.825 -7.026 -3.144 1.00 86.06 88 HIS A O 1
ATOM 641 N N . PHE A 1 89 ? 10.755 -8.839 -2.336 1.00 86.12 89 PHE A N 1
ATOM 642 C CA . PHE A 1 89 ? 10.089 -8.177 -1.226 1.00 86.12 89 PHE A CA 1
ATOM 643 C C . PHE A 1 89 ? 10.412 -8.959 0.045 1.00 86.12 89 PHE A C 1
ATOM 645 O O . PHE A 1 89 ? 10.002 -10.111 0.181 1.00 86.12 89 PHE A O 1
ATOM 652 N N . TRP A 1 90 ? 11.199 -8.362 0.937 1.00 86.88 90 TRP A N 1
ATOM 653 C CA . TRP A 1 90 ? 11.650 -9.006 2.167 1.00 86.88 90 TRP A CA 1
ATOM 654 C C . TRP A 1 90 ? 10.905 -8.432 3.366 1.00 86.88 90 TRP A C 1
ATOM 656 O O . TRP A 1 90 ? 10.753 -7.217 3.486 1.00 86.88 90 TRP A O 1
ATOM 666 N N . LEU A 1 91 ? 10.473 -9.322 4.252 1.00 87.31 91 LEU A N 1
ATOM 667 C CA . LEU A 1 91 ? 9.956 -8.993 5.572 1.00 87.31 91 LEU A CA 1
ATOM 668 C C . LEU A 1 91 ? 10.913 -9.618 6.583 1.00 87.31 91 LEU A C 1
ATOM 670 O O . LEU A 1 91 ? 11.077 -10.836 6.587 1.00 87.31 91 LEU A O 1
ATOM 674 N N . ASP A 1 92 ? 11.566 -8.781 7.381 1.00 85.38 92 ASP A N 1
ATOM 675 C CA . ASP A 1 92 ? 12.405 -9.209 8.499 1.00 85.38 92 ASP A CA 1
ATOM 676 C C . ASP A 1 92 ? 11.608 -8.968 9.785 1.00 85.38 92 ASP A C 1
ATOM 678 O O . ASP A 1 92 ? 11.157 -7.840 10.014 1.00 85.38 92 ASP A O 1
ATOM 682 N N . THR A 1 93 ? 11.326 -10.036 10.536 1.00 73.62 93 THR A N 1
ATOM 683 C CA . THR A 1 93 ? 10.378 -10.033 11.668 1.00 73.62 93 THR A CA 1
ATOM 684 C C . THR A 1 93 ? 11.037 -10.546 12.931 1.00 73.62 93 THR A C 1
ATOM 686 O O . THR A 1 93 ? 11.549 -11.689 12.870 1.00 73.62 93 THR A O 1
#

Sequence (93 aa):
MNGSVKVNKLFIVLFLILAMVVSLFSPIGALYKAEAAAITVDGKAADWSGVNSLSTNTGTAKSLKVTNDGTNLYLLVEGTGLSTTTSHFWLDT

Radius of gyration: 25.55 Å; Cα contacts (8 Å, |Δi|>4): 70; chains: 1; bounding box: 58×49×60 Å